Protein AF-A0A8E3B3P5-F1 (afdb_monomer)

Sequence (120 aa):
MAPWGKAPNACAHAAYYAMHFVAVAALFRSGGVGKHKSVPKSHEHVLRHYIKLAEASTSPIKESAMMLNRALNLRLESDYFINDQGVWDSGMHGASKNEAAEMTAEARKLLNAWMAVWKQ

Structure (mmCIF, N/CA/C/O backbone):
data_AF-A0A8E3B3P5-F1
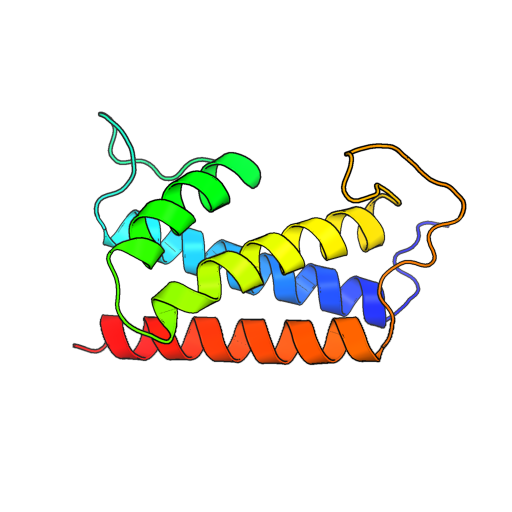#
_entry.id   AF-A0A8E3B3P5-F1
#
loop_
_atom_site.group_PDB
_atom_site.id
_atom_site.type_symbol
_atom_site.label_atom_id
_atom_site.label_alt_id
_atom_site.label_comp_id
_atom_site.label_asym_id
_atom_site.label_entity_id
_atom_site.label_seq_id
_atom_site.pdbx_PDB_ins_code
_atom_site.Cartn_x
_atom_site.Cartn_y
_atom_site.Cartn_z
_atom_site.occupancy
_atom_site.B_iso_or_equiv
_atom_site.auth_seq_id
_atom_site.auth_comp_id
_atom_site.auth_asym_id
_atom_site.auth_atom_id
_atom_site.pdbx_PDB_model_num
ATOM 1 N N . MET A 1 1 ? 6.478 -4.490 -28.212 1.00 37.56 1 MET A N 1
ATOM 2 C CA . MET A 1 1 ? 5.831 -5.475 -27.316 1.00 37.56 1 MET A CA 1
ATOM 3 C C . MET A 1 1 ? 5.931 -4.941 -25.901 1.00 37.56 1 MET A C 1
ATOM 5 O O . MET A 1 1 ? 7.006 -4.503 -25.520 1.00 37.56 1 MET A O 1
ATOM 9 N N . ALA A 1 2 ? 4.810 -4.860 -25.188 1.00 40.00 2 ALA A N 1
ATOM 10 C CA . ALA A 1 2 ? 4.721 -4.189 -23.894 1.00 40.00 2 ALA A CA 1
ATOM 11 C C . ALA A 1 2 ? 5.552 -4.911 -22.799 1.00 40.00 2 ALA A C 1
ATOM 13 O O . ALA A 1 2 ? 5.691 -6.133 -22.862 1.00 40.00 2 ALA A O 1
ATOM 14 N N . PRO A 1 3 ? 6.098 -4.185 -21.803 1.00 50.34 3 PRO A N 1
ATOM 15 C CA . PRO A 1 3 ? 7.093 -4.669 -20.828 1.00 50.34 3 PRO A CA 1
ATOM 16 C C . PRO A 1 3 ? 6.610 -5.754 -19.844 1.00 50.34 3 PRO A C 1
ATOM 18 O O . PRO A 1 3 ? 7.380 -6.198 -18.996 1.00 50.34 3 PRO A O 1
ATOM 21 N N . TRP A 1 4 ? 5.384 -6.265 -19.995 1.00 45.88 4 TRP A N 1
ATOM 22 C CA . TRP A 1 4 ? 4.801 -7.359 -19.203 1.00 45.88 4 TRP A CA 1
ATOM 23 C C . TRP A 1 4 ? 5.581 -8.689 -19.269 1.00 45.88 4 TRP A C 1
ATOM 25 O O . TRP A 1 4 ? 5.262 -9.627 -18.546 1.00 45.88 4 TRP A O 1
ATOM 35 N N . GLY A 1 5 ? 6.604 -8.793 -20.126 1.00 45.56 5 GLY A N 1
ATOM 36 C CA . GLY A 1 5 ? 7.401 -10.006 -20.335 1.00 45.56 5 GLY A CA 1
ATOM 37 C C . GLY A 1 5 ? 8.436 -10.335 -19.250 1.00 45.56 5 GLY A C 1
ATOM 38 O O . GLY A 1 5 ? 9.077 -11.379 -19.343 1.00 45.56 5 GLY A O 1
ATOM 39 N N . LYS A 1 6 ? 8.631 -9.492 -18.226 1.00 65.12 6 LYS A N 1
ATOM 40 C CA . LYS A 1 6 ? 9.544 -9.790 -17.109 1.00 65.12 6 LYS A CA 1
ATOM 41 C C . LYS A 1 6 ? 8.743 -10.198 -15.872 1.00 65.12 6 LYS A C 1
ATOM 43 O O . LYS A 1 6 ? 8.119 -9.357 -15.233 1.00 65.12 6 LYS A O 1
ATOM 48 N N . ALA A 1 7 ? 8.799 -11.483 -15.509 1.00 81.00 7 ALA A N 1
ATOM 49 C CA . ALA A 1 7 ? 8.142 -12.034 -14.316 1.00 81.00 7 ALA A CA 1
ATOM 50 C C . ALA A 1 7 ? 8.324 -11.184 -13.029 1.00 81.00 7 ALA A C 1
ATOM 52 O O . ALA A 1 7 ? 7.341 -11.011 -12.310 1.00 81.00 7 ALA A O 1
ATOM 53 N N . PRO A 1 8 ? 9.502 -10.585 -12.743 1.00 88.88 8 PRO A N 1
ATOM 54 C CA . PRO A 1 8 ? 9.666 -9.679 -11.600 1.00 88.88 8 PRO A CA 1
ATOM 55 C C . PRO A 1 8 ? 8.759 -8.437 -11.609 1.00 88.88 8 PRO A C 1
ATOM 57 O O . PRO A 1 8 ? 8.181 -8.115 -10.574 1.00 88.88 8 PRO A O 1
ATOM 60 N N . ASN A 1 9 ? 8.564 -7.780 -12.758 1.00 88.31 9 ASN A N 1
ATOM 61 C CA . ASN A 1 9 ? 7.704 -6.594 -12.860 1.00 88.31 9 ASN A CA 1
ATOM 62 C C . ASN A 1 9 ? 6.246 -6.950 -12.557 1.00 88.31 9 ASN A C 1
ATOM 64 O O . ASN A 1 9 ? 5.581 -6.253 -11.797 1.00 88.31 9 ASN A O 1
ATOM 68 N N . ALA A 1 10 ? 5.763 -8.076 -13.094 1.00 88.81 10 ALA A N 1
ATOM 69 C CA . ALA A 1 10 ? 4.412 -8.562 -12.816 1.00 88.81 10 ALA A CA 1
ATOM 70 C C . ALA A 1 10 ? 4.218 -8.903 -11.325 1.00 88.81 10 ALA A C 1
ATOM 72 O O . ALA A 1 10 ? 3.165 -8.617 -10.756 1.00 88.81 10 ALA A O 1
ATOM 73 N N . CYS A 1 11 ? 5.242 -9.464 -10.674 1.00 91.69 11 CYS A N 1
ATOM 74 C CA . CYS A 1 11 ? 5.230 -9.706 -9.232 1.00 91.69 11 CYS A CA 1
ATOM 75 C C . CYS A 1 11 ? 5.180 -8.398 -8.428 1.00 91.69 11 CYS A C 1
ATOM 77 O O . CYS A 1 11 ? 4.363 -8.292 -7.517 1.00 91.69 11 CYS A O 1
ATOM 79 N N . ALA A 1 12 ? 5.999 -7.398 -8.775 1.00 91.81 12 ALA A N 1
ATOM 80 C CA . ALA A 1 12 ? 5.972 -6.085 -8.130 1.00 91.81 12 ALA A CA 1
ATOM 81 C C . ALA A 1 12 ? 4.609 -5.396 -8.318 1.00 91.81 12 ALA A C 1
ATOM 83 O O . ALA A 1 12 ? 3.999 -4.939 -7.356 1.00 91.81 12 ALA A O 1
ATOM 84 N N . HIS A 1 13 ? 4.057 -5.421 -9.532 1.00 93.12 13 HIS A N 1
ATOM 85 C CA . HIS A 1 13 ? 2.711 -4.928 -9.813 1.00 93.12 13 HIS A CA 1
ATOM 86 C C . HIS A 1 13 ? 1.653 -5.606 -8.924 1.00 93.12 13 HIS A C 1
ATOM 88 O O . HIS A 1 13 ? 0.891 -4.936 -8.225 1.00 93.12 13 HIS A O 1
ATOM 94 N N . ALA A 1 14 ? 1.616 -6.940 -8.904 1.00 94.25 14 ALA A N 1
ATOM 95 C CA . ALA A 1 14 ? 0.631 -7.687 -8.125 1.00 94.25 14 ALA A CA 1
ATOM 96 C C . ALA A 1 14 ? 0.786 -7.460 -6.611 1.00 94.25 14 ALA A C 1
ATOM 98 O O . ALA A 1 14 ? -0.211 -7.263 -5.910 1.00 94.25 14 ALA A O 1
ATOM 99 N N . ALA A 1 15 ? 2.023 -7.442 -6.106 1.00 95.56 15 ALA A N 1
ATOM 100 C CA . ALA A 1 15 ? 2.309 -7.167 -4.702 1.00 95.56 15 ALA A CA 1
ATOM 101 C C . ALA A 1 15 ? 1.831 -5.764 -4.301 1.00 95.56 15 ALA A C 1
ATOM 103 O O . ALA A 1 15 ? 1.205 -5.607 -3.252 1.00 95.56 15 ALA A O 1
ATOM 104 N N . TYR A 1 16 ? 2.031 -4.765 -5.166 1.00 96.62 16 TYR A N 1
ATOM 105 C CA . TYR A 1 16 ? 1.574 -3.399 -4.930 1.00 96.62 16 TYR A CA 1
ATOM 106 C C . TYR A 1 16 ? 0.056 -3.358 -4.788 1.00 96.62 16 TYR A C 1
ATOM 108 O O . TYR A 1 16 ? -0.459 -2.819 -3.809 1.00 96.62 16 TYR A O 1
ATOM 116 N N . TYR A 1 17 ? -0.670 -3.955 -5.736 1.00 96.75 17 TYR A N 1
ATOM 117 C CA . TYR A 1 17 ? -2.130 -3.954 -5.698 1.00 96.75 17 TYR A CA 1
ATOM 118 C C . TYR A 1 17 ? -2.680 -4.703 -4.486 1.00 96.75 17 TYR A C 1
ATOM 120 O O . TYR A 1 17 ? -3.646 -4.239 -3.881 1.00 96.75 17 TYR A O 1
ATOM 128 N N . ALA A 1 18 ? -2.045 -5.800 -4.066 1.00 97.31 18 ALA A N 1
ATOM 129 C CA . ALA A 1 18 ? -2.410 -6.477 -2.825 1.00 97.31 18 ALA A CA 1
ATOM 130 C C . ALA A 1 18 ? -2.299 -5.528 -1.617 1.00 97.31 18 ALA A C 1
ATOM 132 O O . ALA A 1 18 ? -3.240 -5.406 -0.833 1.00 97.31 18 ALA A O 1
ATOM 133 N N . MET A 1 19 ? -1.189 -4.794 -1.503 1.00 97.69 19 MET A N 1
ATOM 134 C CA . MET A 1 19 ? -0.993 -3.811 -0.433 1.00 97.69 19 MET A CA 1
ATOM 135 C C . MET A 1 19 ? -1.977 -2.640 -0.531 1.00 97.69 19 MET A C 1
ATOM 137 O O . MET A 1 19 ? -2.540 -2.215 0.477 1.00 97.69 19 MET A O 1
ATOM 141 N N . HIS A 1 20 ? -2.227 -2.148 -1.744 1.00 97.56 20 HIS A N 1
ATOM 142 C CA . HIS A 1 20 ? -3.177 -1.076 -2.012 1.00 97.56 20 HIS A CA 1
ATOM 143 C C . HIS A 1 20 ? -4.598 -1.463 -1.588 1.00 97.56 20 HIS A C 1
ATOM 145 O O . HIS A 1 20 ? -5.259 -0.687 -0.902 1.00 97.56 20 HIS A O 1
ATOM 151 N N . PHE A 1 21 ? -5.065 -2.669 -1.926 1.00 97.44 21 PHE A N 1
ATOM 152 C CA . PHE A 1 21 ? -6.395 -3.124 -1.521 1.00 97.44 21 PHE A CA 1
ATOM 153 C C . PHE A 1 21 ? -6.512 -3.333 -0.010 1.00 97.44 21 PHE A C 1
ATOM 155 O O . PHE A 1 21 ? -7.552 -3.003 0.559 1.00 97.44 21 PHE A O 1
ATOM 162 N N . VAL A 1 22 ? -5.451 -3.791 0.663 1.00 97.06 22 VAL A N 1
ATOM 163 C CA . VAL A 1 22 ? -5.419 -3.837 2.134 1.00 97.06 22 VAL A CA 1
ATOM 164 C C . VAL A 1 22 ? -5.529 -2.430 2.728 1.00 97.06 22 VAL A C 1
ATOM 166 O O . VAL A 1 22 ? -6.328 -2.216 3.637 1.00 97.06 22 VAL A O 1
ATOM 169 N N . ALA A 1 23 ? -4.800 -1.450 2.187 1.00 97.06 23 ALA A N 1
ATOM 170 C CA . ALA A 1 23 ? -4.881 -0.060 2.632 1.00 97.06 23 ALA A CA 1
ATOM 171 C C . ALA A 1 23 ? -6.274 0.552 2.401 1.00 97.06 23 ALA A C 1
ATOM 173 O O . ALA A 1 23 ? -6.815 1.219 3.282 1.00 97.06 23 ALA A O 1
ATOM 174 N N . VAL A 1 24 ? -6.891 0.285 1.246 1.00 97.19 24 VAL A N 1
ATOM 175 C CA . VAL A 1 24 ? -8.273 0.688 0.941 1.00 97.19 24 VAL A CA 1
ATOM 176 C C . VAL A 1 24 ? -9.253 0.070 1.938 1.00 97.19 24 VAL A C 1
ATOM 178 O O . VAL A 1 24 ? -10.098 0.781 2.482 1.00 97.19 24 VAL A O 1
ATOM 181 N N . ALA A 1 25 ? -9.127 -1.228 2.221 1.00 95.81 25 ALA A N 1
ATOM 182 C CA . ALA A 1 25 ? -9.971 -1.917 3.194 1.00 95.81 25 ALA A CA 1
ATOM 183 C C . ALA A 1 25 ? -9.795 -1.347 4.611 1.00 95.81 25 ALA A C 1
ATOM 185 O O . ALA A 1 25 ? -10.784 -1.115 5.305 1.00 95.81 25 ALA A O 1
ATOM 186 N N . ALA A 1 26 ? -8.559 -1.045 5.016 1.00 95.62 26 ALA A N 1
ATOM 187 C CA . ALA A 1 26 ? -8.259 -0.409 6.295 1.00 95.62 26 ALA A CA 1
ATOM 188 C C . ALA A 1 26 ? -8.912 0.976 6.421 1.00 95.62 26 ALA A C 1
ATOM 190 O O . ALA A 1 26 ? -9.555 1.261 7.431 1.00 95.62 26 ALA A O 1
ATOM 191 N N . LEU A 1 27 ? -8.822 1.802 5.374 1.00 95.81 27 LEU A N 1
ATOM 192 C CA . LEU A 1 27 ? -9.478 3.111 5.326 1.00 95.81 27 LEU A CA 1
ATOM 193 C C . LEU A 1 27 ? -11.005 2.997 5.363 1.00 95.81 27 LEU A C 1
ATOM 195 O O . LEU A 1 27 ? -11.662 3.784 6.041 1.00 95.81 27 LEU A O 1
ATOM 199 N N . PHE A 1 28 ? -11.593 2.019 4.670 1.00 94.25 28 PHE A N 1
ATOM 200 C CA . PHE A 1 28 ? -13.030 1.758 4.784 1.00 94.25 28 PHE A CA 1
ATOM 201 C C . PHE A 1 28 ? -13.404 1.362 6.213 1.00 94.25 28 PHE A C 1
ATOM 203 O O . PHE A 1 28 ? -14.355 1.906 6.777 1.00 94.25 28 PHE A O 1
ATOM 210 N N . ARG A 1 29 ? -12.634 0.458 6.827 1.00 92.94 29 ARG A N 1
ATOM 211 C CA . ARG A 1 29 ? -12.881 -0.025 8.189 1.00 92.94 29 ARG A CA 1
ATOM 212 C C . ARG A 1 29 ? -12.752 1.080 9.237 1.00 92.94 29 ARG A C 1
ATOM 214 O O . ARG A 1 29 ? -13.510 1.060 10.202 1.00 92.94 29 ARG A O 1
ATOM 221 N N . SER A 1 30 ? -11.870 2.061 9.034 1.00 92.62 30 SER A N 1
ATOM 222 C CA . SER A 1 30 ? -11.733 3.231 9.914 1.00 92.62 30 SER A CA 1
ATOM 223 C C . SER A 1 30 ? -12.850 4.273 9.747 1.00 92.62 30 SER A C 1
ATOM 225 O O . SER A 1 30 ? -12.796 5.328 10.373 1.00 92.62 30 SER A O 1
ATOM 227 N N . GLY A 1 31 ? -13.853 4.013 8.899 1.00 92.94 31 GLY A N 1
ATOM 228 C CA . GLY A 1 31 ? -14.970 4.926 8.649 1.00 92.94 31 GLY A CA 1
ATOM 229 C C . GLY A 1 31 ? -14.779 5.855 7.448 1.00 92.94 31 GLY A C 1
ATOM 230 O O . GLY A 1 31 ? -15.509 6.838 7.330 1.00 92.94 31 GLY A O 1
ATOM 231 N N . GLY A 1 32 ? -13.829 5.552 6.560 1.00 91.69 32 GLY A N 1
ATOM 232 C CA . GLY A 1 32 ? -13.561 6.304 5.337 1.00 91.69 32 GLY A CA 1
ATOM 233 C C . GLY A 1 32 ? -12.886 7.656 5.569 1.00 91.69 32 GLY A C 1
ATOM 234 O O . GLY A 1 32 ? -12.419 7.978 6.659 1.00 91.69 32 GLY A O 1
ATOM 235 N N . VAL A 1 33 ? -12.811 8.461 4.507 1.00 89.94 33 VAL A N 1
ATOM 236 C CA . VAL A 1 33 ? -12.120 9.755 4.501 1.00 89.94 33 VAL A CA 1
ATOM 237 C C . VAL A 1 33 ? -13.093 10.891 4.173 1.00 89.94 33 VAL A C 1
ATOM 239 O O . VAL A 1 33 ? -13.947 10.775 3.292 1.00 89.94 33 VAL A O 1
ATOM 242 N N . GLY A 1 34 ? -12.921 12.031 4.851 1.00 86.56 34 GLY A N 1
ATOM 243 C CA . GLY A 1 34 ? -13.659 13.267 4.580 1.00 86.56 34 GLY A CA 1
ATOM 244 C C . GLY A 1 34 ? -15.142 13.202 4.962 1.00 86.56 34 GLY A C 1
ATOM 245 O O . GLY A 1 34 ? -15.594 12.283 5.642 1.00 86.56 34 GLY A O 1
ATOM 246 N N . LYS A 1 35 ? -15.921 14.198 4.517 1.00 84.12 35 LYS A N 1
ATOM 247 C CA . LYS A 1 35 ? -17.346 14.339 4.880 1.00 84.12 35 LYS A CA 1
ATOM 248 C C . LYS A 1 35 ? -18.218 13.180 4.388 1.00 84.12 35 LYS A C 1
ATOM 250 O O . LYS A 1 35 ? -19.157 12.792 5.071 1.00 84.12 35 LYS A O 1
ATOM 255 N N . HIS A 1 36 ? -17.892 12.624 3.222 1.00 85.94 36 HIS A N 1
ATOM 256 C CA . HIS A 1 36 ? -18.651 11.534 2.605 1.00 85.94 36 HIS A CA 1
ATOM 257 C C . HIS A 1 36 ? -18.245 10.141 3.093 1.00 85.94 36 HIS A C 1
ATOM 259 O O . HIS A 1 36 ? -18.865 9.169 2.672 1.00 85.94 36 HIS A O 1
ATOM 265 N N . LYS A 1 37 ? -17.228 10.025 3.964 1.00 90.19 37 LYS A N 1
ATOM 266 C CA . LYS A 1 37 ? -16.757 8.736 4.500 1.00 90.19 37 LYS A CA 1
ATOM 267 C C . LYS A 1 37 ? -16.426 7.709 3.404 1.00 90.19 37 LYS A C 1
ATOM 269 O O . LYS A 1 37 ? -16.634 6.511 3.562 1.00 90.19 37 LYS A O 1
ATOM 274 N N . SER A 1 38 ? -15.894 8.181 2.279 1.00 90.75 38 SER A N 1
ATOM 275 C CA . SER A 1 38 ? -15.504 7.354 1.132 1.00 90.75 38 SER A CA 1
ATOM 276 C C . SER A 1 38 ? -14.000 7.097 1.123 1.00 90.75 38 SER A C 1
ATOM 278 O O . SER A 1 38 ? -13.238 7.901 1.662 1.00 90.75 38 SER A O 1
ATOM 280 N N . VAL A 1 39 ? -13.547 6.038 0.452 1.00 92.12 39 VAL A N 1
ATOM 281 C CA . VAL A 1 39 ? -12.113 5.836 0.199 1.00 92.12 39 VAL A CA 1
ATOM 282 C C . VAL A 1 39 ? -11.703 6.511 -1.116 1.00 92.12 39 VAL A C 1
ATOM 284 O O . VAL A 1 39 ? -12.439 6.410 -2.103 1.00 92.12 39 VAL A O 1
ATOM 287 N N . PRO A 1 40 ? -10.563 7.232 -1.157 1.00 92.56 40 PRO A N 1
ATOM 288 C CA . PRO A 1 40 ? -10.079 7.856 -2.383 1.00 92.56 40 PRO A CA 1
ATOM 289 C C . PRO A 1 40 ? -9.821 6.842 -3.502 1.00 92.56 40 PRO A C 1
ATOM 291 O O . PRO A 1 40 ? -9.425 5.711 -3.248 1.00 92.56 40 PRO A O 1
ATOM 294 N N . LYS A 1 41 ? -9.984 7.282 -4.754 1.00 90.38 41 LYS A N 1
ATOM 295 C CA . LYS A 1 41 ? -9.676 6.468 -5.945 1.00 90.38 41 LYS A CA 1
ATOM 296 C C . LYS A 1 41 ? -8.229 6.611 -6.429 1.00 90.38 41 LYS A C 1
ATOM 298 O O . LYS A 1 41 ? -7.751 5.771 -7.177 1.00 90.38 41 LYS A O 1
ATOM 303 N N . SER A 1 42 ? -7.547 7.690 -6.040 1.00 93.94 42 SER A N 1
ATOM 304 C CA . SER A 1 42 ? -6.146 7.931 -6.404 1.00 93.94 42 SER A CA 1
ATOM 305 C C . SER A 1 42 ? -5.216 7.118 -5.504 1.00 93.94 42 SER A C 1
ATOM 307 O O . SER A 1 42 ? -5.371 7.135 -4.281 1.00 93.94 42 SER A O 1
ATOM 309 N N . HIS A 1 43 ? -4.224 6.465 -6.110 1.00 94.50 43 HIS A N 1
ATOM 310 C CA . HIS A 1 43 ? -3.173 5.723 -5.415 1.00 94.50 43 HIS A CA 1
ATOM 311 C C . HIS A 1 43 ? -2.428 6.592 -4.388 1.00 94.50 43 HIS A C 1
ATOM 313 O O . HIS A 1 43 ? -2.271 6.185 -3.237 1.00 94.50 43 HIS A O 1
ATOM 319 N N . GLU A 1 44 ? -2.050 7.813 -4.769 1.00 93.44 44 GLU A N 1
ATOM 320 C CA . GLU A 1 44 ? -1.372 8.774 -3.890 1.00 93.44 44 GLU A CA 1
ATOM 321 C C . GLU A 1 44 ? -2.258 9.217 -2.724 1.00 93.44 44 GLU A C 1
ATOM 323 O O . GLU A 1 44 ? -1.800 9.337 -1.588 1.00 93.44 44 GLU A O 1
ATOM 328 N N . HIS A 1 45 ? -3.549 9.448 -2.978 1.00 94.06 45 HIS A N 1
ATOM 329 C CA . HIS A 1 45 ? -4.479 9.823 -1.918 1.00 94.06 45 HIS A CA 1
ATOM 330 C C . HIS A 1 45 ? -4.739 8.666 -0.954 1.00 94.06 45 HIS A C 1
ATOM 332 O O . HIS A 1 45 ? -4.775 8.894 0.256 1.00 94.06 45 HIS A O 1
ATOM 338 N N . VAL A 1 46 ? -4.876 7.434 -1.455 1.00 96.69 46 VAL A N 1
ATOM 339 C CA . VAL A 1 46 ? -4.953 6.241 -0.600 1.00 96.69 46 VAL A CA 1
ATOM 340 C C . VAL A 1 46 ? -3.714 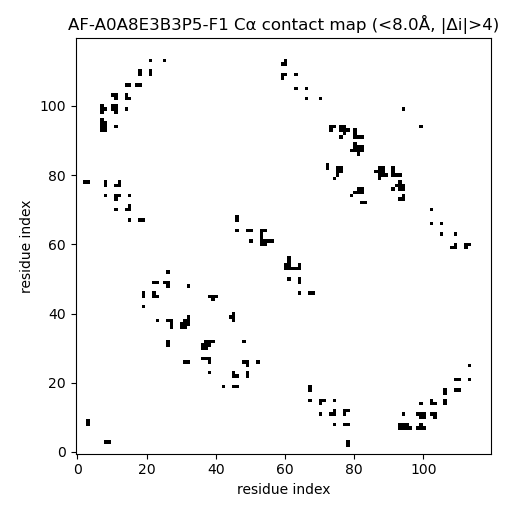6.157 0.281 1.00 96.69 46 VAL A C 1
ATOM 342 O O . VAL A 1 46 ? -3.862 6.063 1.495 1.00 96.69 46 VAL A O 1
ATOM 345 N N . LEU A 1 47 ? -2.513 6.286 -0.290 1.00 96.38 47 LEU A N 1
ATOM 346 C CA . LEU A 1 47 ? -1.266 6.272 0.472 1.00 96.38 47 LEU A CA 1
ATOM 347 C C . LEU A 1 47 ? -1.234 7.377 1.539 1.00 96.38 47 LEU A C 1
ATOM 349 O O . LEU A 1 47 ? -0.994 7.088 2.706 1.00 96.38 47 LEU A O 1
ATOM 353 N N . ARG A 1 48 ? -1.543 8.629 1.180 1.00 95.69 48 ARG A N 1
ATOM 354 C CA . ARG A 1 48 ? -1.540 9.768 2.115 1.00 95.69 48 ARG A CA 1
ATOM 355 C C . ARG A 1 48 ? -2.465 9.546 3.310 1.00 95.69 48 ARG A C 1
ATOM 357 O O . ARG A 1 48 ? -2.111 9.885 4.437 1.00 95.69 48 ARG A O 1
ATOM 364 N N . HIS A 1 49 ? -3.669 9.031 3.074 1.00 96.31 49 HIS A N 1
ATOM 365 C CA . HIS A 1 49 ? -4.620 8.767 4.153 1.00 96.31 49 HIS A CA 1
ATOM 366 C C . HIS A 1 49 ? -4.252 7.519 4.950 1.00 96.31 49 HIS A C 1
ATOM 368 O O . HIS A 1 49 ? -4.410 7.510 6.169 1.00 96.31 49 HIS A O 1
ATOM 374 N N . TYR A 1 50 ? -3.719 6.502 4.280 1.00 96.50 50 TYR A N 1
ATOM 375 C CA . TYR A 1 50 ? -3.244 5.2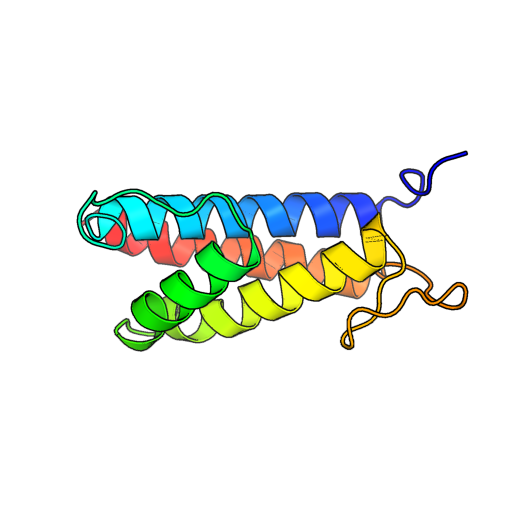94 4.928 1.00 96.50 50 TYR A CA 1
ATOM 376 C C . TYR A 1 50 ? -2.052 5.566 5.852 1.00 96.50 50 TYR A C 1
ATOM 378 O O . TYR A 1 50 ? -2.053 5.058 6.964 1.00 96.50 50 TYR A O 1
ATOM 386 N N . ILE A 1 51 ? -1.092 6.414 5.456 1.00 95.31 51 ILE A N 1
ATOM 387 C CA . ILE A 1 51 ? 0.034 6.835 6.311 1.00 95.31 51 ILE A CA 1
ATOM 388 C C . ILE A 1 51 ? -0.491 7.385 7.639 1.00 95.31 51 ILE A C 1
ATOM 390 O O . ILE A 1 51 ? -0.102 6.899 8.693 1.00 95.31 51 ILE A O 1
ATOM 394 N N . LYS A 1 52 ? -1.453 8.315 7.596 1.00 94.88 52 LYS A N 1
ATOM 395 C CA . LYS A 1 52 ? -2.053 8.898 8.809 1.00 94.88 52 LYS A CA 1
ATOM 396 C C . LYS A 1 52 ? -2.719 7.846 9.700 1.00 94.88 52 LYS A C 1
ATOM 398 O O . LYS A 1 52 ? -2.617 7.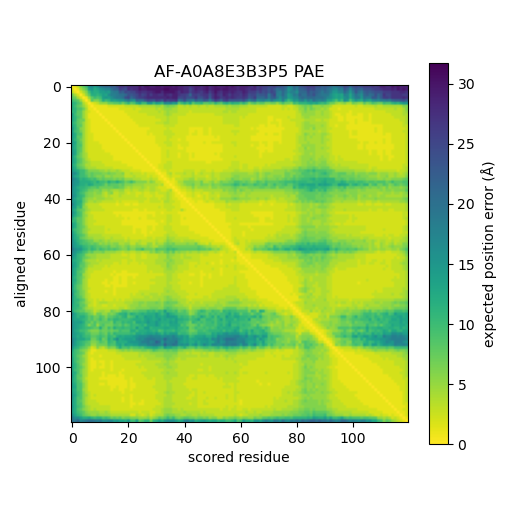916 10.920 1.00 94.88 52 LYS A O 1
ATOM 403 N N . LEU A 1 53 ? -3.412 6.878 9.095 1.00 94.25 53 LEU A N 1
ATOM 404 C CA . LEU A 1 53 ? -4.047 5.774 9.820 1.00 94.25 53 LEU A CA 1
ATOM 405 C C . LEU A 1 53 ? -3.001 4.839 10.453 1.00 94.25 53 LEU A C 1
ATOM 407 O O . LEU A 1 53 ? -3.135 4.433 11.608 1.00 94.25 53 LEU A O 1
ATOM 411 N N . ALA A 1 54 ? -1.955 4.509 9.702 1.00 93.81 54 ALA A N 1
ATOM 412 C CA . ALA A 1 54 ? -0.887 3.622 10.131 1.00 93.81 54 ALA A CA 1
ATOM 413 C C . ALA A 1 54 ? -0.018 4.246 11.233 1.00 93.81 54 ALA A C 1
ATOM 415 O O . ALA A 1 54 ? 0.341 3.555 12.181 1.00 93.81 54 ALA A O 1
ATOM 416 N N . GLU A 1 55 ? 0.270 5.547 11.161 1.00 92.44 55 GLU A N 1
ATOM 417 C CA . GLU A 1 55 ? 1.017 6.290 12.186 1.00 92.44 55 GLU A CA 1
ATOM 418 C C . GLU A 1 55 ? 0.329 6.275 13.555 1.00 92.44 55 GLU A C 1
ATOM 420 O O . GLU A 1 55 ? 1.010 6.240 14.580 1.00 92.44 55 GLU A O 1
ATOM 425 N N . ALA A 1 56 ? -1.007 6.254 13.569 1.00 89.75 56 ALA A N 1
ATOM 426 C CA . ALA A 1 56 ? -1.813 6.126 14.781 1.00 89.75 56 ALA A CA 1
ATOM 427 C C . ALA A 1 56 ? -1.909 4.679 15.311 1.00 89.75 56 ALA A C 1
ATOM 429 O O . ALA A 1 56 ? -2.498 4.451 16.366 1.00 89.75 56 ALA A O 1
ATOM 430 N N . SER A 1 57 ? -1.356 3.701 14.588 1.00 90.12 57 SER A N 1
ATOM 431 C CA . SER A 1 57 ? -1.407 2.273 14.920 1.00 90.12 57 SER A CA 1
ATOM 432 C C . SER A 1 57 ? -0.085 1.771 15.519 1.00 90.12 57 SER A C 1
ATOM 434 O O . SER A 1 57 ? 0.934 2.465 15.537 1.00 90.12 57 SER A O 1
ATOM 436 N N . THR A 1 58 ? -0.074 0.533 16.013 1.00 87.88 58 THR A N 1
ATOM 437 C CA . THR A 1 58 ? 1.139 -0.143 16.499 1.00 87.88 58 THR A CA 1
ATOM 438 C C . THR A 1 58 ? 1.894 -0.854 15.368 1.00 87.88 58 THR A C 1
ATOM 440 O O . THR A 1 58 ? 1.381 -1.038 14.260 1.00 87.88 58 THR A O 1
ATOM 443 N N . SER A 1 59 ? 3.144 -1.256 15.626 1.00 83.56 59 SER A N 1
ATOM 444 C CA . SER A 1 59 ? 3.857 -2.192 14.741 1.00 83.56 59 SER A CA 1
ATOM 445 C C . SER A 1 59 ? 3.085 -3.525 14.695 1.00 83.56 59 SER A C 1
ATOM 447 O O . SER A 1 59 ? 2.587 -3.951 15.742 1.00 83.56 59 SER A O 1
ATOM 449 N N . PRO A 1 60 ? 2.903 -4.160 13.516 1.00 85.56 60 PRO A N 1
ATOM 450 C CA . PRO A 1 60 ? 3.566 -3.904 12.227 1.00 85.56 60 PRO A CA 1
ATOM 451 C C . PRO A 1 60 ? 2.848 -2.908 11.301 1.00 85.56 60 PRO A C 1
ATOM 453 O O . PRO A 1 60 ? 3.360 -2.570 10.234 1.00 85.56 60 PRO A O 1
ATOM 456 N N . ILE A 1 61 ? 1.664 -2.419 11.675 1.00 91.44 61 ILE A N 1
ATOM 457 C CA . ILE A 1 61 ? 0.864 -1.533 10.816 1.00 91.44 61 ILE A CA 1
ATOM 458 C C . ILE A 1 61 ? 1.582 -0.201 10.604 1.00 91.44 61 ILE A C 1
ATOM 460 O O . ILE A 1 61 ? 1.661 0.268 9.470 1.00 91.44 61 ILE A O 1
ATOM 464 N N . LYS A 1 62 ? 2.184 0.366 11.651 1.00 91.25 62 LYS A N 1
ATOM 465 C CA . LYS A 1 62 ? 2.940 1.621 11.550 1.00 91.25 62 LYS A CA 1
ATOM 466 C C . LYS A 1 62 ? 4.044 1.583 10.487 1.00 91.25 62 LYS A C 1
ATOM 468 O O . LYS A 1 62 ? 4.171 2.507 9.692 1.00 91.25 62 LYS A O 1
ATOM 473 N N . GLU A 1 63 ? 4.807 0.495 10.433 1.00 90.25 63 GLU A N 1
ATOM 474 C CA . GLU A 1 63 ? 5.921 0.322 9.484 1.00 90.25 63 GLU A CA 1
ATOM 475 C C . GLU A 1 63 ? 5.436 0.117 8.043 1.00 90.25 63 GLU A C 1
ATOM 477 O O . GLU A 1 63 ? 6.118 0.458 7.076 1.00 90.25 63 GLU A O 1
ATOM 482 N N . SER A 1 64 ? 4.221 -0.404 7.883 1.00 92.19 64 SER A N 1
ATOM 483 C CA . SER A 1 64 ? 3.681 -0.749 6.572 1.00 92.19 64 SER A CA 1
ATOM 484 C C . SER A 1 64 ? 3.384 0.453 5.667 1.00 92.19 64 SER A C 1
ATOM 486 O O . SER A 1 64 ? 3.282 0.296 4.452 1.00 92.19 64 SER A O 1
ATOM 488 N N . ALA A 1 65 ? 3.285 1.659 6.234 1.00 90.75 65 ALA A N 1
ATOM 489 C CA . ALA A 1 65 ? 3.162 2.905 5.485 1.00 90.75 65 ALA A CA 1
ATOM 490 C C . ALA A 1 65 ? 4.366 3.133 4.554 1.00 90.75 65 ALA A C 1
ATOM 492 O O . ALA A 1 65 ? 4.196 3.429 3.370 1.00 90.75 65 ALA A O 1
ATOM 493 N N . MET A 1 66 ? 5.579 2.920 5.074 1.00 91.50 66 MET A N 1
ATOM 494 C CA . MET A 1 66 ? 6.811 3.019 4.289 1.00 91.50 66 MET A CA 1
ATOM 495 C C . MET A 1 66 ? 6.895 1.906 3.244 1.00 91.50 66 MET A C 1
ATOM 497 O O . MET A 1 66 ? 7.265 2.172 2.102 1.00 91.50 66 MET A O 1
ATOM 501 N N . MET A 1 67 ? 6.488 0.683 3.607 1.00 94.00 67 MET A N 1
ATOM 502 C CA . MET A 1 67 ? 6.442 -0.449 2.675 1.00 94.00 67 MET A CA 1
ATOM 503 C C . MET A 1 67 ? 5.503 -0.154 1.495 1.00 94.00 67 MET A C 1
ATOM 505 O O . MET A 1 67 ? 5.869 -0.390 0.349 1.00 94.00 67 MET A O 1
ATOM 509 N N . LEU A 1 68 ? 4.310 0.405 1.747 1.00 95.19 68 LEU A N 1
ATOM 510 C CA . LEU A 1 68 ? 3.352 0.755 0.691 1.00 95.19 68 LEU A CA 1
ATOM 511 C C . LEU A 1 68 ? 3.860 1.892 -0.209 1.00 95.19 68 LEU A C 1
ATOM 513 O O . LEU A 1 68 ? 3.615 1.864 -1.414 1.00 95.19 68 LEU A O 1
ATOM 517 N N . ASN A 1 69 ? 4.572 2.876 0.347 1.00 94.50 69 ASN A N 1
ATOM 518 C CA . ASN A 1 69 ? 5.200 3.928 -0.454 1.00 94.50 69 ASN A CA 1
ATOM 519 C C . ASN A 1 69 ? 6.299 3.360 -1.368 1.00 94.50 69 ASN A C 1
ATOM 521 O O . ASN A 1 69 ? 6.297 3.623 -2.568 1.00 94.50 69 ASN A O 1
ATOM 525 N N . ARG A 1 70 ? 7.187 2.511 -0.825 1.00 92.69 70 ARG A N 1
ATOM 526 C CA . ARG A 1 70 ? 8.220 1.807 -1.607 1.00 92.69 70 ARG A CA 1
ATOM 527 C C . ARG A 1 70 ? 7.595 0.973 -2.726 1.00 92.69 70 ARG A C 1
ATOM 529 O O . ARG A 1 70 ? 8.026 1.044 -3.871 1.00 92.69 70 ARG A O 1
ATOM 536 N N . ALA A 1 71 ? 6.540 0.235 -2.393 1.00 93.56 71 ALA A N 1
ATOM 537 C CA . ALA A 1 71 ? 5.761 -0.567 -3.323 1.00 93.56 71 ALA A CA 1
ATOM 538 C C . ALA A 1 71 ? 5.156 0.261 -4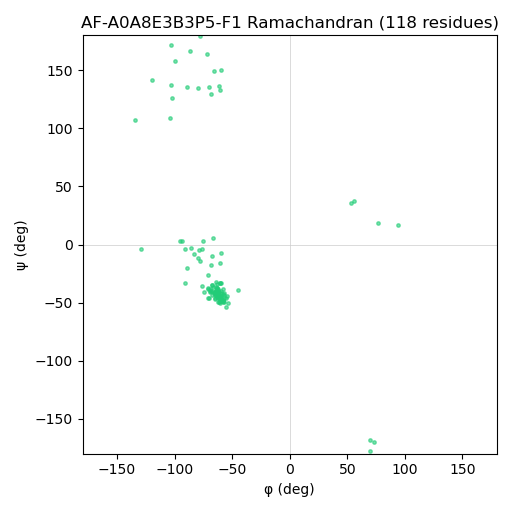.471 1.00 93.56 71 ALA A C 1
ATOM 540 O O . ALA A 1 71 ? 5.177 -0.176 -5.621 1.00 93.56 71 ALA A O 1
ATOM 541 N N . LEU A 1 72 ? 4.619 1.451 -4.178 1.00 93.06 72 LEU A N 1
ATOM 542 C CA . LEU A 1 72 ? 4.086 2.351 -5.202 1.00 93.06 72 LEU A CA 1
ATOM 543 C C . LEU A 1 72 ? 5.181 2.777 -6.184 1.00 93.06 72 LEU A C 1
ATOM 545 O O . LEU A 1 72 ? 4.980 2.651 -7.390 1.00 93.06 72 LEU A O 1
ATOM 549 N N . ASN A 1 73 ? 6.329 3.224 -5.676 1.00 90.62 73 ASN A N 1
ATOM 550 C CA . ASN A 1 73 ? 7.435 3.679 -6.517 1.00 90.62 73 ASN A CA 1
ATOM 551 C C . ASN A 1 73 ? 7.968 2.544 -7.395 1.00 90.62 73 ASN A C 1
ATOM 553 O O . ASN A 1 73 ? 7.976 2.677 -8.614 1.00 90.62 73 ASN A O 1
ATOM 557 N N . LEU A 1 74 ? 8.260 1.375 -6.816 1.00 89.56 74 LEU A N 1
ATOM 558 C CA . LEU A 1 74 ? 8.751 0.222 -7.579 1.00 89.56 74 LEU A CA 1
ATOM 559 C C . LEU A 1 74 ? 7.761 -0.229 -8.667 1.00 89.56 74 LEU A C 1
ATOM 561 O O . LEU A 1 74 ? 8.156 -0.689 -9.741 1.00 89.56 74 LEU A O 1
ATOM 565 N N . ARG A 1 75 ? 6.456 -0.082 -8.415 1.00 90.19 75 ARG A N 1
ATOM 566 C CA . ARG A 1 75 ? 5.414 -0.339 -9.412 1.00 90.19 75 ARG A CA 1
ATOM 567 C C . ARG A 1 75 ? 5.426 0.700 -10.537 1.00 90.19 75 ARG A C 1
ATOM 569 O O . ARG A 1 75 ? 5.249 0.317 -11.690 1.00 90.19 75 ARG A O 1
ATOM 576 N N . LEU A 1 76 ? 5.632 1.984 -10.237 1.00 87.50 76 LEU A N 1
ATOM 577 C CA . LEU A 1 76 ? 5.758 3.034 -11.259 1.00 87.50 76 LEU A CA 1
ATOM 578 C C . LEU A 1 76 ? 6.983 2.804 -12.153 1.00 87.50 76 LEU A C 1
ATOM 580 O O . LEU A 1 76 ? 6.877 2.900 -13.376 1.00 87.50 76 LEU A O 1
ATOM 584 N N . GLU A 1 77 ? 8.101 2.397 -11.561 1.00 86.00 77 GLU A N 1
ATOM 585 C CA . GLU A 1 77 ? 9.314 2.020 -12.288 1.00 86.00 77 GLU A CA 1
ATOM 586 C C . GLU A 1 77 ? 9.076 0.794 -13.181 1.00 86.00 77 GLU A C 1
ATOM 588 O O . GLU A 1 77 ? 9.443 0.779 -14.356 1.00 86.00 77 GLU A O 1
ATOM 593 N N . SER A 1 78 ? 8.408 -0.231 -12.642 1.00 83.31 78 SER A N 1
ATOM 594 C CA . SER A 1 78 ? 8.167 -1.508 -13.327 1.00 83.31 78 SER A CA 1
ATOM 595 C C . SER A 1 78 ? 7.161 -1.425 -14.474 1.00 83.31 78 SER A C 1
ATOM 597 O O . SER A 1 78 ? 7.343 -2.107 -15.488 1.00 83.31 78 SER A O 1
ATOM 599 N N . ASP A 1 79 ? 6.099 -0.632 -14.308 1.00 84.19 79 ASP A N 1
ATOM 600 C CA . ASP A 1 79 ? 5.005 -0.525 -15.279 1.00 84.19 79 ASP A CA 1
ATOM 601 C C . ASP A 1 79 ? 5.247 0.583 -16.309 1.00 84.19 79 ASP A C 1
ATOM 603 O O . ASP A 1 79 ? 4.813 0.460 -17.458 1.00 84.19 79 ASP A O 1
ATOM 607 N N . TYR A 1 80 ? 5.904 1.674 -15.900 1.00 81.38 80 TYR A N 1
ATOM 608 C CA . TYR A 1 80 ? 5.938 2.918 -16.671 1.00 81.38 80 TYR A CA 1
ATOM 609 C C . TYR A 1 80 ? 7.335 3.490 -16.906 1.00 81.38 80 TYR A C 1
ATOM 611 O O . TYR A 1 80 ? 7.435 4.478 -17.633 1.00 81.38 80 TYR A O 1
ATOM 619 N N . PHE A 1 81 ? 8.395 2.889 -16.350 1.00 79.31 81 PHE A N 1
ATOM 620 C CA . PHE A 1 81 ? 9.759 3.435 -16.415 1.00 79.31 81 PHE A CA 1
ATOM 621 C C . PHE A 1 81 ? 9.838 4.865 -15.857 1.00 79.31 81 PHE A C 1
ATOM 623 O O . PHE A 1 81 ? 10.508 5.728 -16.417 1.00 79.31 81 PHE A O 1
ATOM 630 N N . ILE A 1 82 ? 9.080 5.130 -14.791 1.00 77.94 82 ILE A N 1
ATOM 631 C CA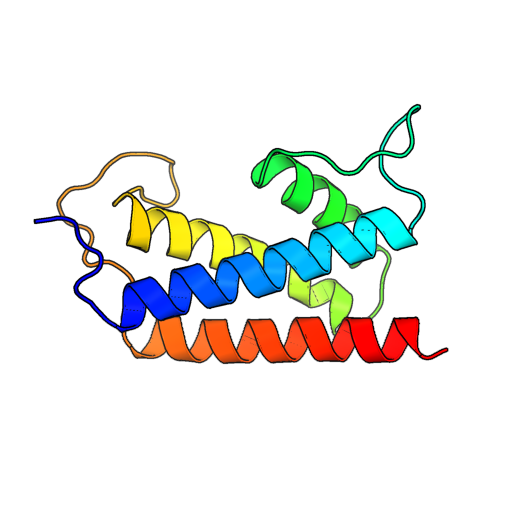 . ILE A 1 82 ? 9.060 6.415 -14.090 1.00 77.94 82 ILE A CA 1
ATOM 632 C C . ILE A 1 82 ? 9.876 6.275 -12.808 1.00 77.94 82 ILE A C 1
ATOM 634 O O . ILE A 1 82 ? 9.578 5.386 -12.014 1.00 77.94 82 ILE A O 1
ATOM 638 N N . ASN A 1 83 ? 10.856 7.155 -12.606 1.00 76.56 83 ASN A N 1
ATOM 639 C CA . ASN A 1 83 ? 11.699 7.172 -11.411 1.00 76.56 83 ASN A CA 1
ATOM 640 C C . ASN A 1 83 ? 11.000 7.812 -10.193 1.00 76.56 83 ASN A C 1
ATOM 642 O O . ASN A 1 83 ? 9.868 8.297 -10.270 1.00 76.56 83 ASN A O 1
ATOM 646 N N . ASP A 1 84 ? 11.688 7.857 -9.055 1.00 69.56 84 ASP A N 1
ATOM 647 C CA . ASP A 1 84 ? 11.173 8.389 -7.790 1.00 69.56 84 ASP A CA 1
ATOM 648 C C . ASP A 1 84 ? 10.925 9.913 -7.791 1.00 69.56 84 ASP A C 1
ATOM 650 O O . ASP A 1 84 ? 10.266 10.423 -6.883 1.00 69.56 84 ASP A O 1
ATOM 654 N N . GLN A 1 85 ? 11.369 10.645 -8.823 1.00 75.75 85 GLN A N 1
ATOM 655 C CA . GLN A 1 85 ? 11.007 12.052 -9.058 1.00 75.75 85 GLN A CA 1
ATOM 656 C C . GLN A 1 85 ? 9.804 12.225 -9.999 1.00 75.75 85 GLN A C 1
ATOM 658 O O . GLN A 1 85 ? 9.437 13.356 -10.323 1.00 75.75 85 GLN A O 1
ATOM 663 N N . GLY A 1 86 ? 9.177 11.136 -10.450 1.00 75.56 86 GLY A N 1
ATOM 664 C CA . GLY A 1 86 ? 8.048 11.198 -11.379 1.00 75.56 86 GLY A CA 1
ATOM 665 C C . GLY A 1 86 ? 8.459 11.484 -12.827 1.00 75.56 86 GLY A C 1
ATOM 666 O O . GLY A 1 86 ? 7.623 11.904 -13.627 1.00 75.56 86 GLY A O 1
ATOM 667 N N . VAL A 1 87 ? 9.731 11.272 -13.175 1.00 79.50 87 VAL A N 1
ATOM 668 C CA . VAL A 1 87 ? 10.275 11.516 -14.515 1.00 79.50 87 VAL A CA 1
AT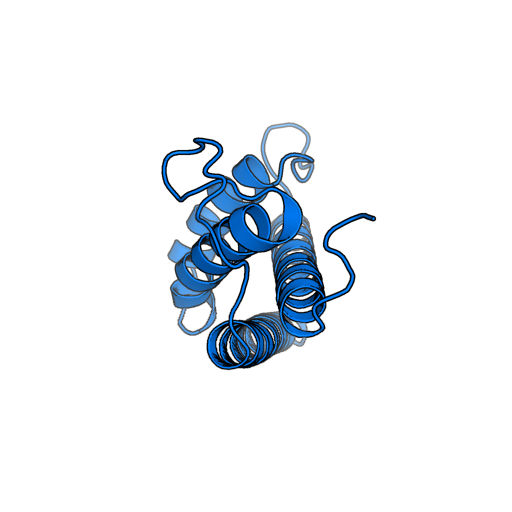OM 669 C C . VAL A 1 87 ? 10.435 10.193 -15.256 1.00 79.50 87 VAL A C 1
ATOM 671 O O . VAL A 1 87 ? 10.884 9.200 -14.690 1.00 79.50 87 VAL A O 1
ATOM 674 N N . TRP A 1 88 ? 10.061 10.178 -16.536 1.00 75.50 88 TRP A N 1
ATOM 675 C CA . TRP A 1 88 ? 10.311 9.032 -17.406 1.00 75.50 88 TRP A CA 1
ATOM 676 C C . TRP A 1 88 ? 11.811 8.872 -17.671 1.00 75.50 88 TRP A C 1
ATOM 678 O O . TRP A 1 88 ? 12.469 9.821 -18.099 1.00 75.50 88 TRP A O 1
ATOM 688 N N . ASP A 1 89 ? 12.328 7.665 -17.464 1.00 76.56 89 ASP A N 1
ATOM 689 C CA . ASP A 1 89 ? 13.727 7.317 -17.680 1.00 76.56 89 ASP A CA 1
ATOM 690 C C . ASP A 1 89 ? 13.846 5.982 -18.436 1.00 76.56 89 ASP A C 1
ATOM 692 O O . ASP A 1 89 ? 13.640 4.893 -17.893 1.00 76.56 89 ASP A O 1
ATOM 696 N N . SER A 1 90 ? 14.228 6.063 -19.717 1.00 66.75 90 SER A N 1
ATOM 697 C CA . SER A 1 90 ? 14.484 4.893 -20.573 1.00 66.75 90 SER A CA 1
ATOM 698 C C . SER A 1 90 ? 15.600 3.967 -20.081 1.00 66.75 90 SER A C 1
ATOM 700 O O . SER A 1 90 ? 15.713 2.849 -20.584 1.00 66.75 90 SER A O 1
ATOM 702 N N . GLY A 1 91 ? 16.447 4.424 -19.155 1.00 67.38 91 GLY A N 1
ATOM 703 C CA . GLY A 1 91 ? 17.511 3.635 -18.541 1.00 67.38 91 GLY A CA 1
ATOM 704 C C . GLY A 1 91 ? 17.028 2.698 -17.433 1.00 67.38 91 GLY A C 1
ATOM 705 O O . GLY A 1 91 ? 17.781 1.812 -17.031 1.00 67.38 91 GLY A O 1
ATOM 706 N N . MET A 1 92 ? 15.785 2.832 -16.954 1.00 71.38 92 MET A N 1
ATOM 707 C CA . MET A 1 92 ? 15.284 1.991 -15.867 1.00 71.38 92 MET A CA 1
ATOM 708 C C . MET A 1 92 ? 15.065 0.542 -16.306 1.00 71.38 92 MET A C 1
ATOM 710 O O . MET A 1 92 ? 14.488 0.242 -17.353 1.00 71.38 92 MET A O 1
ATOM 714 N N . HIS A 1 93 ? 15.499 -0.396 -15.466 1.00 69.56 93 HIS A N 1
ATOM 715 C CA . HIS A 1 93 ? 15.474 -1.823 -15.791 1.00 69.56 93 HIS A CA 1
ATOM 716 C C . HIS A 1 93 ? 14.234 -2.582 -15.282 1.00 69.56 93 HIS A C 1
ATOM 718 O O . HIS A 1 93 ? 14.105 -3.780 -15.577 1.00 69.56 93 HIS A O 1
ATOM 724 N N . GLY A 1 94 ? 13.281 -1.882 -14.652 1.00 77.31 94 GLY A N 1
ATOM 725 C CA . GLY A 1 94 ? 12.142 -2.470 -13.940 1.00 77.31 94 GLY A CA 1
ATOM 726 C C . GLY A 1 94 ? 12.578 -3.184 -12.656 1.00 77.31 94 GLY A C 1
ATOM 727 O O . GLY A 1 94 ? 13.764 -3.194 -12.330 1.00 77.31 94 GLY A O 1
ATOM 728 N N . ALA A 1 95 ? 11.638 -3.808 -11.942 1.00 84.62 95 ALA A N 1
ATOM 729 C CA . ALA A 1 95 ? 11.957 -4.541 -10.720 1.00 84.62 95 ALA A CA 1
ATOM 730 C C . ALA A 1 95 ? 12.938 -5.697 -10.974 1.00 84.62 95 ALA A C 1
ATOM 732 O O . ALA A 1 95 ? 12.744 -6.545 -11.852 1.00 84.62 95 ALA A O 1
ATOM 733 N N . SER A 1 96 ? 13.965 -5.798 -10.135 1.00 89.00 96 SER A N 1
ATOM 734 C CA . SER A 1 96 ? 14.788 -6.997 -10.040 1.00 89.00 96 SER A CA 1
ATOM 735 C C . SER A 1 96 ? 14.024 -8.144 -9.368 1.00 89.00 96 SER A C 1
ATOM 737 O O . SER A 1 96 ? 13.010 -7.968 -8.688 1.00 89.00 96 SER A O 1
ATOM 739 N N . LYS A 1 97 ? 14.541 -9.370 -9.518 1.00 89.44 97 LYS A N 1
ATOM 740 C CA . LYS A 1 97 ? 13.981 -10.557 -8.853 1.00 89.44 97 LYS A CA 1
ATOM 741 C C . LYS A 1 97 ? 13.954 -10.407 -7.326 1.00 89.44 97 LYS A C 1
ATOM 743 O O . LYS A 1 97 ? 13.001 -10.862 -6.698 1.00 89.44 97 LYS A O 1
ATOM 748 N N . ASN A 1 98 ? 14.986 -9.792 -6.747 1.00 92.00 98 ASN A N 1
ATOM 749 C CA . ASN A 1 98 ? 15.093 -9.613 -5.300 1.00 92.00 98 ASN A CA 1
ATOM 750 C C . ASN A 1 98 ? 14.081 -8.578 -4.806 1.00 92.00 98 ASN A C 1
ATOM 752 O O . ASN A 1 98 ? 13.336 -8.873 -3.878 1.00 92.00 98 ASN A O 1
ATOM 756 N N . GLU A 1 99 ? 13.970 -7.435 -5.484 1.00 92.06 99 GLU A N 1
ATOM 757 C CA . GLU A 1 99 ? 12.993 -6.395 -5.138 1.00 92.06 99 GLU A CA 1
ATOM 758 C C . GLU A 1 99 ? 11.558 -6.924 -5.225 1.00 92.06 99 GLU A C 1
ATOM 760 O O . GLU A 1 99 ? 10.770 -6.754 -4.295 1.00 92.06 99 GLU A O 1
ATOM 765 N N . ALA A 1 100 ? 11.232 -7.661 -6.291 1.00 91.44 100 ALA A N 1
ATOM 766 C CA . ALA A 1 100 ? 9.922 -8.287 -6.442 1.00 91.44 100 ALA A CA 1
ATOM 767 C C . ALA A 1 100 ? 9.620 -9.318 -5.333 1.00 91.44 100 ALA A C 1
ATOM 769 O O . ALA A 1 100 ? 8.487 -9.408 -4.845 1.00 91.44 100 ALA A O 1
ATOM 770 N N . ALA A 1 101 ? 10.620 -10.101 -4.913 1.00 92.94 101 ALA A N 1
ATOM 771 C CA . ALA A 1 101 ? 10.471 -11.086 -3.844 1.00 92.94 101 ALA A CA 1
ATOM 772 C C . ALA A 1 101 ? 10.293 -10.425 -2.467 1.00 92.94 101 ALA A C 1
ATOM 774 O O . ALA A 1 101 ? 9.388 -10.802 -1.718 1.00 92.94 101 ALA A O 1
ATOM 775 N N . GLU A 1 102 ? 11.109 -9.418 -2.150 1.00 94.38 102 GLU A N 1
ATOM 776 C CA . GLU A 1 102 ? 10.990 -8.634 -0.918 1.00 94.38 102 GLU A CA 1
ATOM 777 C C . GLU A 1 102 ? 9.620 -7.973 -0.816 1.00 94.38 102 GLU A C 1
ATOM 779 O O . GLU A 1 102 ? 8.936 -8.102 0.197 1.00 94.38 102 GLU A O 1
ATOM 784 N N . MET A 1 103 ? 9.184 -7.331 -1.896 1.00 94.38 103 MET A N 1
ATOM 785 C CA . MET A 1 103 ? 7.902 -6.650 -1.958 1.00 94.38 103 MET A CA 1
ATOM 786 C C . MET A 1 103 ? 6.722 -7.617 -1.783 1.00 94.38 103 MET A C 1
ATOM 788 O O . MET A 1 103 ? 5.749 -7.314 -1.092 1.00 94.38 103 MET A O 1
ATOM 792 N N . THR A 1 104 ? 6.821 -8.830 -2.331 1.00 94.69 104 THR A N 1
ATOM 793 C CA . THR A 1 104 ? 5.822 -9.887 -2.102 1.00 94.69 104 THR A CA 1
ATOM 794 C C . THR A 1 104 ? 5.778 -10.313 -0.628 1.00 94.69 104 THR A C 1
ATOM 796 O O . THR A 1 104 ? 4.701 -10.556 -0.072 1.00 94.69 104 THR A O 1
ATOM 799 N N . ALA A 1 105 ? 6.934 -10.392 0.039 1.00 95.25 105 ALA A N 1
ATOM 800 C CA . ALA A 1 105 ? 7.001 -10.696 1.465 1.00 95.25 105 ALA A CA 1
ATOM 801 C C . ALA A 1 105 ? 6.424 -9.554 2.324 1.00 95.25 105 ALA A C 1
ATOM 803 O O . ALA A 1 105 ? 5.701 -9.821 3.285 1.00 95.25 105 ALA A O 1
ATOM 804 N N . GLU A 1 106 ? 6.685 -8.296 1.966 1.00 95.06 106 GLU A N 1
ATOM 805 C CA . GLU A 1 106 ? 6.094 -7.109 2.601 1.00 95.06 106 GLU A CA 1
ATOM 806 C C . GLU A 1 106 ? 4.570 -7.087 2.457 1.00 95.06 106 GLU A C 1
ATOM 808 O O . GLU A 1 106 ? 3.866 -6.893 3.450 1.00 95.06 106 GLU A O 1
ATOM 813 N N . ALA A 1 107 ? 4.046 -7.393 1.266 1.00 96.06 107 AL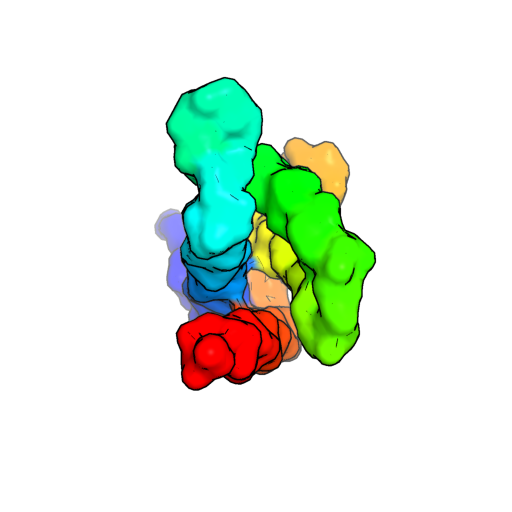A A N 1
ATOM 814 C CA . ALA A 1 107 ? 2.607 -7.501 1.039 1.00 96.06 107 ALA A CA 1
ATOM 815 C C . ALA A 1 107 ? 1.955 -8.537 1.967 1.00 96.06 107 ALA A C 1
ATOM 817 O O . ALA A 1 107 ? 0.909 -8.277 2.568 1.00 96.06 107 ALA A O 1
ATOM 818 N N . ARG A 1 108 ? 2.610 -9.690 2.159 1.00 95.94 108 ARG A N 1
ATOM 819 C CA . ARG A 1 108 ? 2.156 -10.720 3.103 1.00 95.94 108 ARG A CA 1
ATOM 820 C C . ARG A 1 108 ? 2.191 -10.238 4.555 1.00 95.94 108 ARG A C 1
ATOM 822 O O . ARG A 1 108 ? 1.244 -10.503 5.293 1.00 95.94 108 ARG A O 1
ATOM 829 N N . LYS A 1 109 ? 3.256 -9.545 4.972 1.00 93.94 109 LYS A N 1
ATOM 830 C CA . LYS A 1 109 ? 3.373 -8.982 6.331 1.00 93.94 109 LYS A CA 1
ATOM 831 C C . LYS A 1 109 ? 2.249 -7.986 6.613 1.00 93.94 109 LYS A C 1
ATOM 833 O O . LYS A 1 109 ? 1.575 -8.116 7.632 1.00 93.94 109 LYS A O 1
ATOM 838 N N . LEU A 1 110 ? 2.013 -7.050 5.692 1.00 94.56 1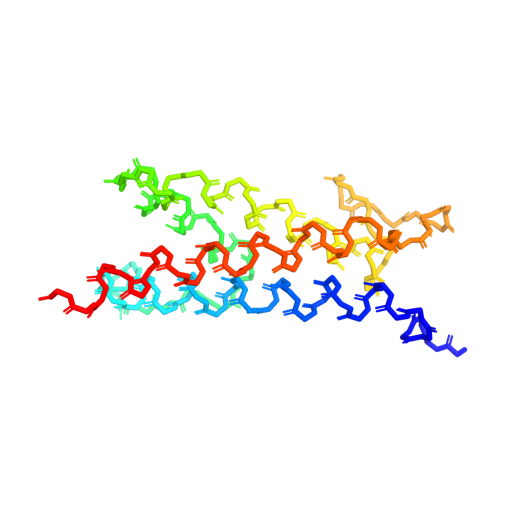10 LEU A N 1
ATOM 839 C CA . LEU A 1 110 ? 0.946 -6.055 5.795 1.00 94.56 110 LEU A CA 1
ATOM 840 C C . LEU A 1 110 ? -0.439 -6.713 5.890 1.00 94.56 110 LEU A C 1
ATOM 842 O O . LEU A 1 110 ? -1.219 -6.368 6.778 1.00 94.56 110 LEU A O 1
ATOM 846 N N . LEU A 1 111 ? -0.735 -7.679 5.014 1.00 95.06 111 LEU A N 1
ATOM 847 C CA . LEU A 1 111 ? -2.004 -8.409 5.048 1.00 95.06 111 LEU A CA 1
ATOM 848 C C . LEU A 1 111 ? -2.212 -9.097 6.403 1.00 95.06 111 LEU A C 1
ATOM 850 O O . LEU A 1 111 ? -3.264 -8.946 7.018 1.00 95.06 111 LEU A O 1
ATOM 854 N N . ASN A 1 112 ? -1.204 -9.821 6.892 1.00 94.50 112 ASN A N 1
ATOM 855 C CA . ASN A 1 112 ? -1.291 -10.520 8.172 1.00 94.50 112 ASN A CA 1
ATOM 856 C C . ASN A 1 112 ? -1.495 -9.555 9.349 1.00 94.50 112 ASN A C 1
ATOM 858 O O . ASN A 1 112 ? -2.275 -9.864 10.249 1.00 94.50 112 ASN A O 1
ATOM 862 N N . ALA A 1 113 ? -0.842 -8.389 9.326 1.00 92.94 113 ALA A N 1
ATOM 863 C CA . ALA A 1 113 ? -0.989 -7.363 10.355 1.00 92.94 113 ALA A CA 1
ATOM 864 C C . ALA A 1 113 ? -2.444 -6.879 10.469 1.00 92.94 113 ALA A C 1
ATOM 866 O O . ALA A 1 113 ? -3.017 -6.878 11.557 1.00 92.94 113 ALA A O 1
ATOM 867 N N . TRP A 1 114 ? -3.075 -6.541 9.342 1.00 94.19 114 TRP A N 1
ATOM 868 C CA . TRP A 1 114 ? -4.472 -6.102 9.337 1.00 94.19 114 TRP A CA 1
ATOM 869 C C . TRP A 1 114 ? -5.458 -7.223 9.633 1.00 94.19 114 TRP A C 1
ATOM 871 O O . TRP A 1 114 ? -6.415 -7.010 10.373 1.00 94.19 114 TRP A O 1
ATOM 881 N N . MET A 1 115 ? -5.206 -8.433 9.134 1.00 94.31 115 MET A N 1
ATOM 882 C CA . MET A 1 115 ? -6.036 -9.592 9.463 1.00 94.31 115 MET A CA 1
ATOM 883 C C . MET A 1 115 ? -6.030 -9.898 10.965 1.00 94.31 115 MET A C 1
ATOM 885 O O . MET A 1 115 ? -7.047 -10.348 11.486 1.00 94.31 115 MET A O 1
ATOM 889 N N . ALA A 1 116 ? -4.923 -9.653 11.672 1.00 91.88 116 ALA A N 1
ATOM 890 C CA . ALA A 1 116 ? -4.864 -9.808 13.125 1.00 91.88 116 ALA A CA 1
ATOM 891 C C . ALA A 1 116 ? -5.724 -8.768 13.863 1.00 91.88 116 ALA A C 1
ATOM 893 O O . ALA A 1 116 ? -6.336 -9.099 14.874 1.00 91.88 116 ALA A O 1
ATOM 894 N N . VAL A 1 117 ? -5.808 -7.541 13.337 1.00 90.25 117 VAL A N 1
ATOM 895 C CA . VAL A 1 117 ? -6.654 -6.470 13.888 1.00 90.25 117 VAL A CA 1
ATOM 896 C C . VAL A 1 117 ? -8.133 -6.705 13.584 1.00 90.25 117 VAL A C 1
ATOM 898 O O . VAL A 1 117 ? -8.973 -6.491 14.445 1.00 90.25 117 VAL A O 1
ATOM 901 N N . TRP A 1 118 ? -8.478 -7.161 12.379 1.00 91.19 118 TRP A N 1
ATOM 902 C CA . TRP A 1 118 ? -9.879 -7.332 11.972 1.00 91.19 118 TRP A CA 1
ATOM 903 C C . TRP A 1 118 ? -10.564 -8.579 12.534 1.00 91.19 118 TRP A C 1
ATOM 905 O O . TRP A 1 118 ? -11.783 -8.685 12.436 1.00 91.19 118 TRP A O 1
ATOM 915 N N . LYS A 1 119 ? -9.799 -9.533 13.071 1.00 87.31 119 LYS A N 1
ATOM 916 C CA . LYS A 1 119 ? -10.336 -10.740 13.720 1.00 87.31 119 LYS A CA 1
ATOM 917 C C . LYS A 1 119 ? -10.741 -10.525 15.185 1.00 87.31 119 LYS A C 1
ATOM 919 O O . LYS A 1 119 ? -11.291 -11.455 15.769 1.00 87.31 119 LYS A O 1
ATOM 924 N N . GLN A 1 120 ? -10.429 -9.366 15.761 1.00 64.25 120 GLN A N 1
ATOM 925 C CA . GLN A 1 120 ? -10.835 -8.959 17.111 1.00 64.25 120 GLN A CA 1
ATOM 926 C C . GLN A 1 120 ? -12.170 -8.215 17.052 1.00 64.25 120 GLN A C 1
ATOM 928 O O . GLN A 1 120 ? -12.979 -8.425 17.978 1.00 64.25 120 GLN A O 1
#

pLDDT: mean 87.63, std 11.91, range [37.56, 97.69]

Foldseek 3Di:
DALPPDPLLVLLQVLLVLLLVLLLVLCLVVQADDPVSHHDPDLVSSLVVQQVVQCPDDPPSNVLSVLNVLSVQLNCCSRPCAHPVRDRDPPRPHGDPVRSVVSNVSSVRNVVVVVVVVVD

Solvent-accessible surface area (backbone atoms only — not comparable to full-atom values): 6505 Å² total; per-residue (Å²): 132,75,78,78,81,40,69,28,28,53,39,28,43,52,24,30,51,54,39,48,52,50,42,49,50,50,38,47,72,72,56,30,46,76,96,81,40,42,68,66,88,47,71,67,53,40,49,60,53,38,35,60,56,18,66,75,44,58,83,65,44,33,61,37,38,58,52,50,52,53,33,50,45,49,27,38,24,31,76,65,27,24,48,96,84,74,43,79,38,94,83,59,82,44,42,46,65,64,58,14,50,52,43,41,51,50,29,51,52,49,50,53,44,50,54,61,61,74,74,109

Radius of gyration: 14.85 Å; Cα contacts (8 Å, |Δi|>4): 147; chains: 1; bounding box: 36×26×44 Å

Organism: Rhizobium loti (NCBI:txid381)

InterPro domains:
  IPR007842 HEPN domain [PF05168] (9-113)

Mean predicted aligned error: 5.24 Å

Secondary structure (DSSP, 8-state):
--GGG-HHHHHHHHHHHHHHHHHHHHHHHTT-BTTTTBPPSSHHHHHHHHHHHHHTSPTTHHHHHHHHHHHHHHHHHHHH-B-TTS-B-TT-----HHHHHHHHHHHHHHHHHHHHHHT-